Protein AF-A0A8H5F9A1-F1 (afdb_monomer_lite)

Sequence (170 aa):
MKSFLPFPIFAVSAPESAQIQDLFALIHGRYPSFPTSLASSLVFSTHAGYVPPLELRISDLRAEEEGTEEVHVNGSNMVTLRLSPRILGGKGGFGSQLHAAGGRMSSQKTSNNDSCRDLSGRRLSTIKEAKKLADYIEHEPARHQIDIVRFVDRLKRLNTEKREREPINY

Radius of gyration: 41.79 Å; chains: 1; bounding box: 65×34×136 Å

Structure (mmCIF, N/CA/C/O backbone):
data_AF-A0A8H5F9A1-F1
#
_entry.id   AF-A0A8H5F9A1-F1
#
loop_
_atom_site.group_PDB
_atom_site.id
_atom_site.type_symbol
_atom_site.label_atom_id
_atom_site.label_alt_id
_atom_site.label_comp_id
_atom_site.label_asym_id
_atom_site.label_entity_id
_atom_site.label_seq_id
_atom_site.pdbx_PDB_ins_code
_atom_site.Cartn_x
_atom_site.Cartn_y
_atom_site.Cartn_z
_atom_site.occupancy
_atom_site.B_iso_or_equiv
_atom_site.auth_seq_id
_atom_site.auth_comp_id
_atom_site.auth_asym_id
_atom_site.auth_atom_id
_atom_site.pdbx_PDB_model_num
ATOM 1 N N . MET A 1 1 ? -7.359 23.053 -3.693 1.00 41.78 1 MET A N 1
ATOM 2 C CA . MET A 1 1 ? -6.848 21.939 -2.863 1.00 41.78 1 MET A CA 1
ATOM 3 C C . MET A 1 1 ? -8.041 21.296 -2.173 1.00 41.78 1 MET A C 1
ATOM 5 O O . MET A 1 1 ? -8.672 21.967 -1.373 1.00 41.78 1 MET A O 1
ATOM 9 N N . LYS A 1 2 ? -8.432 20.066 -2.534 1.00 43.41 2 LYS A N 1
ATOM 10 C CA . LYS A 1 2 ? -9.437 19.322 -1.758 1.00 43.41 2 LYS A CA 1
ATOM 11 C C . LYS A 1 2 ? -8.720 18.798 -0.517 1.00 43.41 2 LYS A C 1
ATOM 13 O O . LYS A 1 2 ? -7.905 17.889 -0.641 1.00 43.41 2 LYS A O 1
ATOM 18 N N . SER A 1 3 ? -8.933 19.431 0.633 1.00 44.31 3 SER A N 1
ATOM 19 C CA . SER A 1 3 ? -8.484 18.874 1.905 1.00 44.31 3 SER A CA 1
ATOM 20 C C . SER A 1 3 ? -9.225 17.557 2.121 1.00 44.31 3 SER A C 1
ATOM 22 O O . SER A 1 3 ? -10.439 17.471 1.929 1.00 44.31 3 SER A O 1
ATOM 24 N N . PHE A 1 4 ? -8.484 16.504 2.453 1.00 55.88 4 PHE A N 1
ATOM 25 C CA . PHE A 1 4 ? -9.097 15.291 2.967 1.00 55.88 4 PHE A CA 1
ATOM 26 C C . PHE A 1 4 ? -9.827 15.676 4.253 1.00 55.88 4 PHE A C 1
ATOM 28 O O . PHE A 1 4 ? -9.215 16.234 5.164 1.00 55.88 4 PHE A O 1
ATOM 35 N N . LEU A 1 5 ? -11.137 15.425 4.303 1.00 47.03 5 LEU A N 1
ATOM 36 C CA . LEU A 1 5 ? -11.873 15.488 5.560 1.00 47.03 5 LEU A CA 1
ATOM 37 C C . LEU A 1 5 ? -11.150 14.575 6.563 1.00 47.03 5 LEU A C 1
ATOM 39 O O . LEU A 1 5 ? -10.694 13.498 6.157 1.00 47.03 5 LEU A O 1
ATOM 43 N N . PRO A 1 6 ? -11.007 14.981 7.837 1.00 60.34 6 PRO A N 1
ATOM 44 C CA . PRO A 1 6 ? -10.452 14.093 8.844 1.00 60.34 6 PRO A CA 1
ATOM 45 C C . PRO A 1 6 ? -11.254 12.791 8.815 1.00 60.34 6 PRO A C 1
ATOM 47 O O . PRO A 1 6 ? -12.484 12.815 8.724 1.00 60.34 6 PRO A O 1
ATOM 50 N N . PHE A 1 7 ? -10.551 11.656 8.817 1.00 61.84 7 PHE A N 1
ATOM 51 C CA . PHE A 1 7 ? -11.193 10.350 8.942 1.00 61.84 7 PHE A CA 1
ATOM 52 C C . PHE A 1 7 ? -12.188 10.415 10.110 1.00 61.84 7 PHE A C 1
ATOM 54 O O . PHE A 1 7 ? -11.847 11.018 11.128 1.00 61.84 7 PHE A O 1
ATOM 61 N N . PRO A 1 8 ? -13.406 9.862 9.989 1.00 71.62 8 PRO A N 1
ATOM 62 C CA . PRO A 1 8 ? -14.365 9.897 11.083 1.00 71.62 8 PRO A CA 1
ATOM 63 C C . PRO A 1 8 ? -13.761 9.179 12.294 1.00 71.62 8 PRO A C 1
ATOM 65 O O . PRO A 1 8 ? -13.585 7.961 12.285 1.00 71.62 8 PRO A O 1
ATOM 68 N N . ILE A 1 9 ? -13.393 9.954 13.313 1.00 82.56 9 ILE A N 1
ATOM 69 C CA . ILE A 1 9 ? -12.906 9.453 14.596 1.00 82.56 9 ILE A CA 1
ATOM 70 C C . ILE A 1 9 ? -14.124 9.313 15.503 1.00 82.56 9 ILE A C 1
ATOM 72 O O . ILE A 1 9 ? -14.961 10.211 15.584 1.00 82.56 9 ILE A O 1
ATOM 76 N N . PHE A 1 10 ? -14.209 8.195 16.209 1.00 86.25 10 PHE A N 1
ATOM 77 C CA . PHE A 1 10 ? -15.140 8.023 17.313 1.00 86.25 10 PHE A CA 1
ATOM 78 C C . PHE A 1 10 ? -14.386 7.400 18.487 1.00 86.25 10 PHE A C 1
ATOM 80 O O . PHE A 1 10 ? -13.382 6.716 18.301 1.00 86.25 10 PHE A O 1
ATOM 87 N N . ALA A 1 11 ? -14.877 7.640 19.697 1.00 87.62 11 ALA A N 1
ATOM 88 C CA . ALA A 1 11 ? -14.324 7.072 20.918 1.00 87.62 11 ALA A CA 1
ATOM 89 C C . ALA A 1 11 ? -15.351 6.134 21.539 1.00 87.62 11 ALA A C 1
ATOM 91 O O . ALA A 1 11 ? -16.528 6.466 21.578 1.00 87.62 11 ALA A O 1
ATOM 92 N N . VAL A 1 12 ? -14.932 4.983 22.044 1.00 87.81 12 VAL A N 1
ATOM 93 C CA . VAL A 1 12 ? -15.790 3.983 22.690 1.00 87.81 12 VAL A CA 1
ATOM 94 C C . VAL A 1 12 ? -15.143 3.601 24.014 1.00 87.81 12 VAL A C 1
ATOM 96 O O . VAL A 1 12 ? -13.928 3.454 24.084 1.00 87.81 12 VAL A O 1
ATOM 99 N N . SER A 1 13 ? -15.953 3.476 25.065 1.00 89.00 13 SER A N 1
ATOM 100 C CA . SER A 1 13 ? -15.489 2.933 26.340 1.00 89.00 13 SER A CA 1
ATOM 101 C C . SER A 1 13 ? -15.559 1.412 26.274 1.00 89.00 13 SER A C 1
ATOM 103 O O . SER A 1 13 ? -16.572 0.858 25.843 1.00 89.00 13 SER A O 1
ATOM 105 N N . ALA A 1 14 ? -14.477 0.759 26.679 1.00 87.56 14 ALA A N 1
ATOM 106 C CA . ALA A 1 14 ? -14.377 -0.684 26.791 1.00 87.56 14 ALA A CA 1
ATOM 107 C C . ALA A 1 14 ? -13.877 -1.035 28.203 1.00 87.56 14 ALA A C 1
ATOM 109 O O . ALA A 1 14 ? -13.090 -0.268 28.768 1.00 87.56 14 ALA A O 1
ATOM 110 N N . PRO A 1 15 ? -14.327 -2.155 28.792 1.00 89.38 15 PRO A N 1
ATOM 111 C CA . PRO A 1 15 ? -13.782 -2.635 30.055 1.00 89.38 15 PRO A CA 1
ATOM 112 C C . PRO A 1 15 ? -12.309 -3.035 29.895 1.00 89.38 15 PRO A C 1
ATOM 114 O O . PRO A 1 15 ? -11.861 -3.367 28.802 1.00 89.38 15 PRO A O 1
ATOM 117 N N . GLU A 1 16 ? -11.552 -3.044 30.990 1.00 85.38 16 GLU A N 1
ATOM 118 C CA . GLU A 1 16 ? -10.113 -3.356 30.963 1.00 85.38 16 GLU A CA 1
ATOM 119 C C . GLU A 1 16 ? -9.814 -4.791 30.497 1.00 85.38 16 GLU A C 1
ATOM 121 O O . GLU A 1 16 ? -8.780 -5.062 29.896 1.00 85.38 16 GLU A O 1
ATOM 126 N N . SER A 1 17 ? -10.760 -5.706 30.707 1.00 90.44 17 SER A N 1
ATOM 127 C CA . SER A 1 17 ? -10.692 -7.084 30.227 1.00 90.44 17 SER A CA 1
ATOM 128 C C . SER A 1 17 ? -11.082 -7.262 28.756 1.00 90.44 17 SER A C 1
ATOM 130 O O . SER A 1 17 ? -10.936 -8.376 28.251 1.00 90.44 17 SER A O 1
ATOM 132 N N . ALA A 1 18 ? -11.589 -6.221 28.081 1.00 92.31 18 ALA A N 1
ATOM 133 C CA . ALA A 1 18 ? -12.046 -6.335 26.700 1.00 92.31 18 ALA A CA 1
ATOM 134 C C . ALA A 1 18 ? -10.891 -6.644 25.750 1.00 92.31 18 ALA A C 1
ATOM 136 O O . ALA A 1 18 ? -9.805 -6.058 25.822 1.00 92.31 18 ALA A O 1
ATOM 137 N N . GLN A 1 19 ? -11.172 -7.553 24.827 1.00 94.88 19 GLN A N 1
ATOM 138 C CA . GLN A 1 19 ? -10.266 -7.945 23.767 1.00 94.88 19 GLN A CA 1
ATOM 139 C C . GLN A 1 19 ? -10.514 -7.117 22.504 1.00 94.88 19 GLN A C 1
ATOM 141 O O . GLN A 1 19 ? -11.547 -6.460 22.344 1.00 94.88 19 GLN A O 1
ATOM 146 N N . ILE A 1 20 ? -9.578 -7.176 21.559 1.00 93.62 20 ILE A N 1
ATOM 147 C CA . ILE A 1 20 ? -9.711 -6.484 20.270 1.00 93.62 20 ILE A CA 1
ATOM 148 C C . ILE A 1 20 ? -10.948 -6.951 19.490 1.00 93.62 20 ILE A C 1
ATOM 150 O O . ILE A 1 20 ? -11.598 -6.131 18.843 1.00 93.62 20 ILE A O 1
ATOM 154 N N . GLN A 1 21 ? -11.324 -8.230 19.572 1.00 93.56 21 GLN A N 1
ATOM 155 C CA . GLN A 1 21 ? -12.549 -8.729 18.934 1.00 93.56 21 GLN A CA 1
ATOM 156 C C . GLN A 1 21 ? -13.840 -8.103 19.488 1.00 93.56 21 GLN A C 1
ATOM 158 O O . GLN A 1 21 ? -14.788 -7.880 18.732 1.00 93.56 21 GLN A O 1
ATOM 163 N N . ASP A 1 22 ? -13.870 -7.752 20.777 1.00 93.38 22 ASP A N 1
ATOM 164 C CA . ASP A 1 22 ? -15.063 -7.195 21.426 1.00 93.38 22 ASP A CA 1
ATOM 165 C C . ASP A 1 22 ? -15.384 -5.789 20.900 1.00 93.38 22 ASP A C 1
ATOM 167 O O . ASP A 1 22 ? -16.537 -5.346 20.918 1.00 93.38 22 ASP A O 1
ATOM 171 N N . LEU A 1 23 ? -14.379 -5.097 20.350 1.00 92.25 23 LEU A N 1
ATOM 172 C CA . LEU A 1 23 ? -14.543 -3.779 19.743 1.00 92.25 23 LEU A CA 1
ATOM 173 C C . LEU A 1 23 ? -15.562 -3.791 18.603 1.00 92.25 23 LEU A C 1
ATOM 175 O O . LEU A 1 23 ? -16.312 -2.829 18.469 1.00 92.25 23 LEU A O 1
ATOM 179 N N . PHE A 1 24 ? -15.656 -4.859 17.807 1.00 93.12 24 PHE A N 1
ATOM 180 C CA . PHE A 1 24 ? -16.644 -4.926 16.723 1.00 93.12 24 PHE A CA 1
ATOM 181 C C . PHE A 1 24 ? -18.081 -4.868 17.254 1.00 93.12 24 PHE A C 1
ATOM 183 O O . PHE A 1 24 ? -18.913 -4.136 16.712 1.00 93.12 24 PHE A O 1
ATOM 190 N N . ALA A 1 25 ? -18.363 -5.588 18.342 1.00 92.00 25 ALA A N 1
ATOM 191 C CA . ALA A 1 25 ? -19.671 -5.577 18.987 1.00 92.00 25 ALA A CA 1
ATOM 192 C C . ALA A 1 25 ? -19.961 -4.220 19.646 1.00 92.00 25 ALA A C 1
ATOM 194 O O . ALA A 1 25 ? -21.065 -3.691 19.508 1.00 92.00 25 ALA A O 1
ATOM 195 N N . LEU A 1 26 ? -18.961 -3.616 20.298 1.00 91.75 26 LEU A N 1
ATOM 196 C CA . LEU A 1 26 ? -19.091 -2.288 20.903 1.00 91.75 26 LEU A CA 1
ATOM 197 C C . LEU A 1 26 ? -19.350 -1.192 19.855 1.00 91.75 26 LEU A C 1
ATOM 199 O O . LEU A 1 26 ? -20.154 -0.286 20.084 1.00 91.75 26 LEU A O 1
ATOM 203 N N . ILE A 1 27 ? -18.710 -1.288 18.686 1.00 91.25 27 ILE A N 1
ATOM 204 C CA . ILE A 1 27 ? -18.944 -0.385 17.554 1.00 91.25 27 ILE A CA 1
ATOM 205 C C . ILE A 1 27 ? -20.359 -0.563 17.017 1.00 91.25 27 ILE A C 1
ATOM 207 O O . ILE A 1 27 ? -21.056 0.434 16.849 1.00 91.25 27 ILE A O 1
ATOM 211 N N . HIS A 1 28 ? -20.807 -1.802 16.798 1.00 91.31 28 HIS A N 1
ATOM 212 C CA . HIS A 1 28 ? -22.168 -2.088 16.341 1.00 91.31 28 HIS A CA 1
ATOM 213 C C . HIS A 1 28 ? -23.233 -1.577 17.322 1.00 91.31 28 HIS A C 1
ATOM 215 O O . HIS A 1 28 ? -24.233 -0.996 16.909 1.00 91.31 28 HIS A O 1
ATOM 221 N N . GLY A 1 29 ? -23.000 -1.726 18.631 1.00 90.00 29 GLY A N 1
ATOM 222 C CA . GLY A 1 29 ? -23.894 -1.195 19.663 1.00 90.00 29 GLY A CA 1
ATOM 223 C C . GLY A 1 29 ? -24.039 0.330 19.613 1.00 90.00 29 GLY A C 1
ATOM 224 O O . GLY A 1 29 ? -25.102 0.859 19.924 1.00 90.00 29 GLY A O 1
ATOM 225 N N . ARG A 1 30 ? -22.993 1.044 19.180 1.00 88.88 30 ARG A N 1
ATOM 226 C CA . ARG A 1 30 ? -23.023 2.502 19.000 1.00 88.88 30 ARG A CA 1
ATOM 227 C C . ARG A 1 30 ? -23.536 2.935 17.628 1.00 88.88 30 ARG A C 1
ATOM 229 O O . ARG A 1 30 ? -24.179 3.975 17.515 1.00 88.88 30 ARG A O 1
ATOM 236 N N . TYR A 1 31 ? -23.237 2.152 16.601 1.00 89.00 31 TYR A N 1
ATOM 237 C CA . TYR A 1 31 ? -23.591 2.403 15.214 1.00 89.00 31 TYR A CA 1
ATOM 238 C C . TYR A 1 31 ? -24.293 1.166 14.651 1.00 89.00 31 TYR A C 1
ATOM 240 O O . TYR A 1 31 ? -23.633 0.302 14.075 1.00 89.00 31 TYR A O 1
ATOM 248 N N . PRO A 1 32 ? -25.631 1.085 14.755 1.00 88.69 32 PRO A N 1
ATOM 249 C CA . PRO A 1 32 ? -26.392 -0.064 14.256 1.00 88.69 32 PRO A CA 1
ATOM 250 C C . PRO A 1 32 ? -26.259 -0.296 12.743 1.00 88.69 32 PRO A C 1
ATOM 252 O O . PRO A 1 32 ? -26.557 -1.374 12.246 1.00 88.69 32 PRO A O 1
ATOM 255 N N . SER A 1 33 ? -25.813 0.715 11.992 1.00 88.88 33 SER A N 1
ATOM 256 C CA . SER A 1 33 ? -25.498 0.604 10.565 1.00 88.88 33 SER A CA 1
ATOM 257 C C . SER A 1 33 ? -24.144 -0.056 10.281 1.00 88.88 33 SER A C 1
ATOM 259 O O . SER A 1 33 ? -23.818 -0.286 9.116 1.00 88.88 33 SER A O 1
ATOM 261 N N . PHE A 1 34 ? -23.336 -0.340 11.307 1.00 86.19 34 PHE A N 1
ATOM 262 C CA . PHE A 1 34 ? -22.050 -1.005 11.149 1.00 86.19 34 PHE A CA 1
ATOM 263 C C . PHE A 1 34 ? -22.261 -2.455 10.684 1.00 86.19 34 PHE A C 1
ATOM 265 O O . PHE A 1 34 ? -22.908 -3.237 11.375 1.00 86.19 34 PHE A O 1
ATOM 272 N N . PRO A 1 35 ? -21.720 -2.864 9.529 1.00 86.50 35 PRO A N 1
ATOM 273 C CA . PRO A 1 35 ? -21.928 -4.212 9.021 1.00 86.50 35 PRO A CA 1
ATOM 274 C C . PRO A 1 35 ? -21.037 -5.214 9.767 1.00 86.50 35 PRO A C 1
ATOM 276 O O . PRO A 1 35 ? -19.897 -5.464 9.377 1.00 86.50 35 PRO A O 1
ATOM 279 N N . THR A 1 36 ? -21.565 -5.843 10.819 1.00 86.06 36 THR A N 1
ATOM 280 C CA . THR A 1 36 ? -20.847 -6.866 11.608 1.00 86.06 36 THR A CA 1
ATOM 281 C C . THR A 1 36 ? -20.396 -8.060 10.756 1.00 86.06 36 THR A C 1
ATOM 283 O O . THR A 1 36 ? -19.381 -8.685 11.054 1.00 86.06 36 THR A O 1
ATOM 286 N N . SER A 1 37 ? -21.079 -8.337 9.638 1.00 89.06 37 SER A N 1
ATOM 287 C CA . SER A 1 37 ? -20.668 -9.349 8.651 1.00 89.06 37 SER A CA 1
ATOM 288 C C . SER A 1 37 ? -19.283 -9.092 8.047 1.00 89.06 37 SER A C 1
ATOM 290 O O . SER A 1 37 ? -18.627 -10.033 7.606 1.00 89.06 37 SER A O 1
ATOM 292 N N . LEU A 1 38 ? -18.814 -7.839 8.049 1.00 86.69 38 LEU A N 1
ATOM 293 C CA . LEU A 1 38 ? -17.492 -7.461 7.557 1.00 86.69 38 LEU A CA 1
ATOM 294 C C . LEU A 1 38 ? -16.398 -7.548 8.625 1.00 86.69 38 LEU A C 1
ATOM 296 O O . LEU A 1 38 ? -15.240 -7.320 8.282 1.00 86.69 38 LEU A O 1
ATOM 300 N N . ALA A 1 39 ? -16.703 -7.898 9.880 1.00 88.12 39 ALA A N 1
ATOM 301 C CA . ALA A 1 39 ? -15.717 -7.931 10.966 1.00 88.12 39 ALA A CA 1
ATOM 302 C C . ALA A 1 39 ? -14.478 -8.784 10.627 1.00 88.12 39 ALA A C 1
ATOM 304 O O . ALA A 1 39 ? -13.354 -8.358 10.870 1.00 88.12 39 ALA A O 1
ATOM 305 N N . SER A 1 40 ? -14.659 -9.929 9.961 1.00 88.38 40 SER A N 1
ATOM 306 C CA . SER A 1 40 ? -13.557 -10.798 9.507 1.00 88.38 40 SER A CA 1
ATOM 307 C C . SER A 1 40 ? -12.676 -10.172 8.416 1.00 88.38 40 SER A C 1
ATOM 309 O O . SER A 1 40 ? -11.508 -10.531 8.257 1.00 88.38 40 SER A O 1
ATOM 311 N N . SER A 1 41 ? -13.231 -9.228 7.658 1.00 89.94 41 SER A N 1
ATOM 312 C CA . SER A 1 41 ? -12.538 -8.467 6.619 1.00 89.94 41 SER A CA 1
ATOM 313 C C . SER A 1 41 ? -11.975 -7.145 7.129 1.00 89.94 41 SER A C 1
ATOM 315 O O . SER A 1 41 ? -11.371 -6.415 6.356 1.00 89.94 41 SER A O 1
ATOM 317 N N . LEU A 1 42 ? -12.154 -6.814 8.405 1.00 91.38 42 LEU A N 1
ATOM 318 C CA . LEU A 1 42 ? -11.665 -5.585 9.010 1.00 91.38 42 LEU A CA 1
ATOM 319 C C . LEU A 1 42 ? -10.514 -5.893 9.970 1.00 91.38 42 LEU A C 1
ATOM 321 O O . LEU A 1 42 ? -10.363 -7.005 10.471 1.00 91.38 42 LEU A O 1
ATOM 325 N N . VAL A 1 43 ? -9.660 -4.904 10.203 1.00 92.50 43 VAL A N 1
ATOM 326 C CA . VAL A 1 43 ? -8.525 -5.027 11.110 1.00 92.50 43 VAL A CA 1
ATOM 327 C C . VAL A 1 43 ? -8.306 -3.727 11.867 1.00 92.50 43 VAL A C 1
ATOM 329 O O . VAL A 1 43 ? -8.424 -2.641 11.295 1.00 92.50 43 VAL A O 1
ATOM 332 N N . PHE A 1 44 ? -7.980 -3.848 13.150 1.00 92.62 44 PHE A N 1
ATOM 333 C CA . PHE A 1 44 ? -7.503 -2.737 13.958 1.00 92.62 44 PHE A CA 1
ATOM 334 C C . PHE A 1 44 ? -5.982 -2.655 13.861 1.00 92.62 44 PHE A C 1
ATOM 336 O O . PHE A 1 44 ? -5.297 -3.675 13.895 1.00 92.62 44 PHE A O 1
ATOM 343 N N . SER A 1 45 ? -5.446 -1.446 13.749 1.00 92.44 45 SER A N 1
ATOM 344 C CA . SER A 1 45 ? -4.007 -1.199 13.812 1.00 92.44 45 SER A CA 1
ATOM 345 C C . SER A 1 45 ? -3.699 0.021 14.666 1.00 92.44 45 SER A C 1
ATOM 347 O O . SER A 1 45 ? -4.455 0.993 14.651 1.00 92.44 45 SER A O 1
ATOM 349 N N . THR A 1 46 ? -2.567 0.018 15.359 1.00 90.19 46 THR A N 1
ATOM 350 C CA . THR A 1 46 ? -2.064 1.214 16.045 1.00 90.19 46 THR A CA 1
ATOM 351 C C . THR A 1 46 ? -1.520 2.232 15.036 1.00 90.19 46 THR A C 1
ATOM 353 O O . THR A 1 46 ? -1.340 1.927 13.851 1.00 90.19 46 THR A O 1
ATOM 356 N N . HIS A 1 47 ? -1.215 3.449 15.494 1.00 83.69 47 HIS A N 1
ATOM 357 C CA . HIS A 1 47 ? -0.580 4.471 14.652 1.00 83.69 47 HIS A CA 1
ATOM 358 C C . HIS A 1 47 ? 0.798 4.032 14.113 1.00 83.69 47 HIS A C 1
ATOM 360 O O . HIS A 1 47 ? 1.182 4.418 13.014 1.00 83.69 47 HIS A O 1
ATOM 366 N N . ALA A 1 48 ? 1.510 3.162 14.837 1.00 84.44 48 ALA A N 1
ATOM 367 C CA . ALA A 1 48 ? 2.787 2.590 14.404 1.00 84.44 48 ALA A CA 1
ATOM 368 C C . ALA A 1 48 ? 2.642 1.483 13.336 1.00 84.44 48 ALA A C 1
ATOM 370 O O . ALA A 1 48 ? 3.637 0.919 12.889 1.00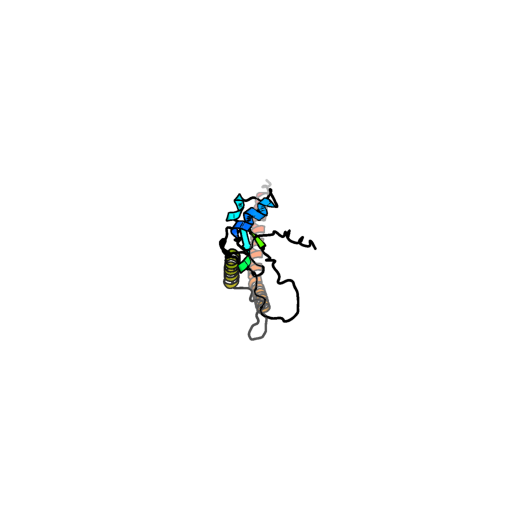 84.44 48 ALA A O 1
ATOM 371 N N . GLY A 1 49 ? 1.413 1.141 12.931 1.00 85.56 49 GLY A N 1
ATOM 372 C CA . GLY A 1 49 ? 1.148 0.085 11.951 1.00 85.56 49 GLY A CA 1
ATOM 373 C C . GLY A 1 49 ? 1.183 -1.333 12.527 1.00 85.56 49 GLY A C 1
ATOM 374 O O . GLY A 1 49 ? 1.087 -2.296 11.766 1.00 85.56 49 GLY A O 1
ATOM 375 N N . TYR A 1 50 ? 1.284 -1.480 13.852 1.00 89.56 50 TYR A N 1
ATOM 376 C CA . TYR A 1 50 ? 1.149 -2.776 14.511 1.00 89.56 50 TYR A CA 1
ATOM 377 C C . TYR A 1 50 ? -0.309 -3.238 14.469 1.00 89.56 50 TYR A C 1
ATOM 379 O O . TYR A 1 50 ? -1.223 -2.472 14.779 1.00 89.56 50 TYR A O 1
ATOM 387 N N . VAL A 1 51 ? -0.515 -4.496 14.084 1.00 92.62 51 VAL A N 1
ATOM 388 C CA . VAL A 1 51 ? -1.825 -5.146 14.039 1.00 92.62 51 VAL A CA 1
ATOM 389 C C . VAL A 1 51 ? -1.905 -6.123 15.212 1.00 92.62 51 VAL A C 1
ATOM 391 O O . VAL A 1 51 ? -1.294 -7.192 15.127 1.00 92.62 51 VAL A O 1
ATOM 394 N N . PRO A 1 52 ? -2.607 -5.778 16.306 1.00 91.81 52 PRO A N 1
ATOM 395 C CA . PRO A 1 52 ? -2.748 -6.677 17.440 1.00 91.81 52 PRO A CA 1
ATOM 396 C C . PRO A 1 52 ? -3.578 -7.925 17.089 1.00 91.81 52 PRO A C 1
ATOM 398 O O . PRO A 1 52 ? -4.517 -7.831 16.291 1.00 91.81 52 PRO A O 1
ATOM 401 N N . PRO A 1 53 ? -3.270 -9.086 17.699 1.00 93.06 53 PRO A N 1
ATOM 402 C CA . PRO A 1 53 ? -4.145 -10.257 17.680 1.00 93.06 53 PRO A CA 1
ATOM 403 C C . PRO A 1 53 ? -5.538 -9.939 18.234 1.00 93.06 53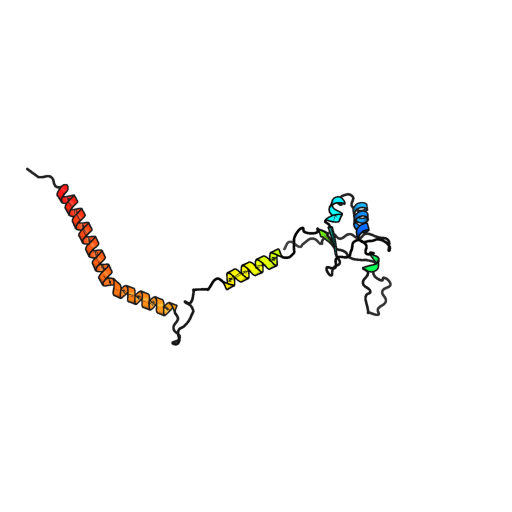 PRO A C 1
ATOM 405 O O . PRO A 1 53 ? -5.698 -9.037 19.058 1.00 93.06 53 PRO A O 1
ATOM 408 N N . LEU A 1 54 ? -6.548 -10.697 17.805 1.00 92.38 54 LEU A N 1
ATOM 409 C CA . LEU A 1 54 ? -7.941 -10.460 18.196 1.00 92.38 54 LEU A CA 1
ATOM 410 C C . LEU A 1 54 ? -8.194 -10.738 19.685 1.00 92.38 54 LEU A C 1
ATOM 412 O O . LEU A 1 54 ? -9.081 -10.132 20.282 1.00 92.38 54 LEU A O 1
ATOM 416 N N . GLU A 1 55 ? -7.387 -11.613 20.275 1.00 94.00 55 GLU A N 1
ATOM 417 C CA . GLU A 1 55 ? -7.465 -12.079 21.657 1.00 94.00 55 GLU A CA 1
ATOM 418 C C . GLU A 1 55 ? -6.680 -11.187 22.632 1.00 94.00 55 GLU A C 1
ATOM 420 O O . GLU A 1 55 ? -6.787 -11.357 23.850 1.00 94.00 55 GLU A O 1
ATOM 425 N N . LEU A 1 56 ? -5.881 -10.247 22.114 1.00 93.56 56 LEU A N 1
ATOM 426 C CA . LEU A 1 56 ? -5.108 -9.317 22.932 1.00 93.56 56 LEU A CA 1
ATOM 427 C C . LEU A 1 56 ? -6.058 -8.385 23.691 1.00 93.56 56 LEU A C 1
ATOM 429 O O . LEU A 1 56 ? -7.052 -7.917 23.128 1.00 93.56 56 LEU A O 1
ATOM 433 N N . ARG A 1 57 ? -5.754 -8.092 24.957 1.00 93.00 57 ARG A N 1
ATOM 434 C CA . ARG A 1 57 ? -6.530 -7.117 25.725 1.00 93.00 57 ARG A CA 1
ATOM 435 C C . ARG A 1 57 ? -6.175 -5.699 25.308 1.00 93.00 57 ARG A C 1
ATOM 437 O O . ARG A 1 57 ? -5.031 -5.393 24.984 1.00 93.00 57 ARG A O 1
ATOM 444 N N . ILE A 1 58 ? -7.161 -4.810 25.360 1.00 89.31 58 ILE A N 1
ATOM 445 C CA . ILE A 1 58 ? -6.959 -3.391 25.043 1.00 89.31 58 ILE A CA 1
ATOM 446 C C . ILE A 1 58 ? -6.039 -2.726 26.078 1.00 89.31 58 ILE A C 1
ATOM 448 O O . ILE A 1 58 ? -5.272 -1.835 25.721 1.00 89.31 58 ILE A O 1
ATOM 452 N N . SER A 1 59 ? -6.080 -3.178 27.338 1.00 87.94 59 SER A N 1
ATOM 453 C CA . SER A 1 59 ? -5.174 -2.733 28.406 1.00 87.94 59 SER A CA 1
ATOM 454 C C . SER A 1 59 ? -3.704 -2.876 28.026 1.00 87.94 59 SER A C 1
ATOM 456 O O . SER A 1 59 ? -2.915 -1.978 28.296 1.00 87.94 59 SER A O 1
ATOM 458 N N . ASP A 1 60 ? -3.366 -3.964 27.336 1.00 88.31 60 ASP A N 1
ATOM 459 C CA . ASP A 1 60 ? -1.988 -4.340 27.011 1.00 88.31 60 ASP A CA 1
ATOM 460 C C . ASP A 1 60 ? -1.424 -3.507 25.845 1.00 88.31 60 ASP A C 1
ATOM 462 O O . ASP A 1 60 ? -0.237 -3.571 25.541 1.00 88.31 60 ASP A O 1
ATOM 466 N N . LEU A 1 61 ? -2.276 -2.729 25.165 1.00 85.44 61 LEU A N 1
ATOM 467 C CA . LEU A 1 61 ? -1.880 -1.800 24.103 1.00 85.44 61 LEU A CA 1
ATOM 468 C C . LEU A 1 61 ? -1.530 -0.403 24.610 1.00 85.44 61 LEU A C 1
ATOM 470 O O . LEU A 1 61 ? -1.143 0.450 23.804 1.00 85.44 61 LEU A O 1
ATOM 474 N N . ARG A 1 62 ? -1.695 -0.140 25.908 1.00 80.81 62 ARG A N 1
ATOM 475 C CA . ARG A 1 62 ? -1.247 1.111 26.515 1.00 80.81 62 ARG A CA 1
ATOM 476 C C . ARG A 1 62 ? 0.278 1.150 26.419 1.00 80.81 62 ARG A C 1
ATOM 478 O O . ARG A 1 62 ? 0.952 0.232 26.873 1.00 80.81 62 ARG A O 1
ATOM 485 N N . ALA A 1 63 ? 0.813 2.175 25.761 1.00 64.44 63 ALA A N 1
ATOM 486 C CA . ALA A 1 63 ? 2.247 2.400 25.771 1.00 64.44 63 ALA A CA 1
ATOM 487 C C . ALA A 1 63 ? 2.640 2.794 27.198 1.00 64.44 63 ALA A C 1
ATOM 489 O O . ALA A 1 63 ? 2.126 3.781 27.723 1.00 64.44 63 ALA A O 1
ATOM 490 N N . GLU A 1 64 ? 3.528 2.021 27.814 1.00 57.25 64 GLU A N 1
ATOM 491 C CA . GLU A 1 64 ? 4.292 2.488 28.964 1.00 57.25 64 GLU A CA 1
ATOM 492 C C . GLU A 1 64 ? 5.186 3.619 28.434 1.00 57.25 64 GLU A C 1
ATOM 494 O O . GLU A 1 64 ? 6.183 3.366 27.754 1.00 57.25 64 GLU A O 1
ATOM 499 N N . GLU A 1 65 ? 4.776 4.876 28.614 1.00 55.41 65 GLU A N 1
ATOM 500 C CA . GLU A 1 65 ? 5.647 6.011 28.315 1.00 55.41 65 GLU A CA 1
ATOM 501 C C . GLU A 1 65 ? 6.797 5.995 29.329 1.00 55.41 65 GLU A C 1
ATOM 503 O O . GLU A 1 65 ? 6.695 6.520 30.438 1.00 55.41 65 GLU A O 1
ATOM 508 N N . GLU A 1 66 ? 7.904 5.350 28.959 1.00 47.81 66 GLU A N 1
ATOM 509 C CA . GLU A 1 66 ? 9.168 5.499 29.667 1.00 47.81 66 GLU A CA 1
ATOM 510 C C . GLU A 1 66 ? 9.640 6.956 29.551 1.00 47.81 66 GLU A C 1
ATOM 512 O O . GLU A 1 66 ? 10.163 7.391 28.526 1.00 47.81 66 GLU A O 1
ATOM 517 N N . GLY A 1 67 ? 9.485 7.690 30.652 1.00 49.91 67 GLY A N 1
ATOM 518 C CA . GLY A 1 67 ? 10.341 8.811 31.015 1.00 49.91 67 GLY A CA 1
ATOM 519 C C . GLY A 1 67 ? 9.945 10.175 30.459 1.00 49.91 67 GLY A C 1
ATOM 520 O O . GLY A 1 67 ? 10.541 10.656 29.502 1.00 49.91 67 GLY A O 1
ATOM 521 N N . THR A 1 68 ? 9.087 10.903 31.177 1.00 40.06 68 THR A N 1
ATOM 522 C CA . THR A 1 68 ? 9.411 12.289 31.559 1.00 40.06 68 THR A CA 1
ATOM 523 C C . THR A 1 68 ? 8.651 12.672 32.829 1.00 40.06 68 THR A C 1
ATOM 525 O O . THR A 1 68 ? 7.426 12.647 32.883 1.00 40.06 68 THR A O 1
ATOM 528 N N . GLU A 1 69 ? 9.413 12.994 33.867 1.00 49.06 69 GLU A N 1
ATOM 529 C CA . GLU A 1 69 ? 8.967 13.549 35.143 1.00 49.06 69 GLU A CA 1
ATOM 530 C C . GLU A 1 69 ? 8.296 14.920 34.939 1.00 49.06 69 GLU A C 1
ATOM 532 O O . GLU A 1 69 ? 8.965 15.929 35.095 1.00 49.06 69 GLU A O 1
ATOM 537 N N . GLU A 1 70 ? 7.002 14.987 34.606 1.00 41.31 70 GLU A N 1
ATOM 538 C CA . GLU A 1 70 ? 6.153 16.152 34.913 1.00 41.31 70 GLU A CA 1
ATOM 539 C C . GLU A 1 70 ? 4.699 15.724 35.174 1.00 41.31 70 GLU A C 1
ATOM 541 O O . GLU A 1 70 ? 4.032 15.097 34.350 1.00 41.31 70 GLU A O 1
ATOM 546 N N . VAL A 1 71 ? 4.207 16.091 36.358 1.00 45.78 71 VAL A N 1
ATOM 547 C CA . VAL A 1 71 ? 2.884 15.783 36.914 1.00 45.78 71 VAL A CA 1
ATOM 548 C C . VAL A 1 71 ? 1.755 16.093 35.922 1.00 45.78 71 VAL A C 1
ATOM 550 O O . VAL A 1 71 ? 1.310 17.231 35.802 1.00 45.78 71 VAL A O 1
ATOM 553 N N . HIS A 1 72 ? 1.216 15.054 35.284 1.00 40.75 72 HIS A N 1
ATOM 554 C CA . HIS A 1 72 ? -0.115 15.067 34.681 1.00 40.75 72 HIS A CA 1
ATOM 555 C C . HIS A 1 72 ? -0.945 13.943 35.310 1.00 40.75 72 HIS A C 1
ATOM 557 O O . HIS A 1 72 ? -0.669 12.764 35.128 1.00 40.75 72 HIS A O 1
ATOM 563 N N . VAL A 1 73 ? -2.002 14.313 36.039 1.00 43.34 73 VAL A N 1
ATOM 564 C CA . VAL A 1 73 ? -2.944 13.436 36.778 1.00 43.34 73 VAL A CA 1
ATOM 565 C C . VAL A 1 73 ? -3.751 12.476 35.872 1.00 43.34 73 VAL A C 1
ATOM 567 O O . VAL A 1 73 ? -4.660 11.793 36.324 1.00 43.34 73 VAL A O 1
ATOM 570 N N . ASN A 1 74 ? -3.419 12.359 34.588 1.00 42.44 74 ASN A N 1
ATOM 571 C CA . ASN A 1 74 ? -4.172 11.578 33.614 1.00 42.44 74 ASN A CA 1
ATOM 572 C C . ASN A 1 74 ? -3.223 10.715 32.779 1.00 42.44 74 ASN A C 1
ATOM 574 O O . ASN A 1 74 ? -2.994 11.012 31.607 1.00 42.44 74 ASN A O 1
ATOM 578 N N . GLY A 1 75 ? -2.691 9.638 33.367 1.00 50.47 75 GLY A N 1
ATOM 579 C CA . GLY A 1 75 ? -2.133 8.538 32.577 1.00 50.47 75 GLY A CA 1
ATOM 580 C C . GLY A 1 75 ? -3.162 8.155 31.516 1.00 50.47 75 GLY A C 1
ATOM 581 O O . GLY A 1 75 ? -4.331 7.920 31.840 1.00 50.47 75 GLY A O 1
ATOM 582 N N . SER A 1 76 ? -2.788 8.250 30.241 1.00 59.84 76 SER A N 1
ATOM 583 C CA . SER A 1 76 ? -3.764 8.248 29.156 1.00 59.84 76 SER A CA 1
ATOM 584 C C . SER A 1 76 ? -4.437 6.872 29.040 1.00 59.84 76 SER A C 1
ATOM 586 O O . SER A 1 76 ? -3.980 5.955 28.371 1.00 59.84 76 SER A O 1
ATOM 588 N N . ASN A 1 77 ? -5.600 6.718 29.678 1.00 73.88 77 ASN A N 1
ATOM 589 C CA . ASN A 1 77 ? -6.449 5.522 29.587 1.00 73.88 77 ASN A CA 1
ATOM 590 C C . ASN A 1 77 ? -7.045 5.306 28.178 1.00 73.88 77 ASN A C 1
ATOM 592 O O . ASN A 1 77 ? -7.947 4.484 28.004 1.00 73.88 77 ASN A O 1
ATOM 596 N N . MET A 1 78 ? -6.587 6.057 27.176 1.00 82.25 78 MET A N 1
ATOM 597 C CA . MET A 1 78 ? -7.140 6.091 25.834 1.00 82.25 78 MET A CA 1
ATOM 598 C C . MET A 1 78 ? -6.181 5.430 24.848 1.00 82.25 78 MET A C 1
ATOM 600 O O . MET A 1 78 ? -5.065 5.892 24.642 1.00 82.25 78 MET A O 1
ATOM 604 N N . VAL A 1 79 ? -6.653 4.383 24.176 1.00 86.69 79 VAL A N 1
ATOM 605 C CA . VAL A 1 79 ? -5.919 3.722 23.093 1.00 86.69 79 VAL A CA 1
ATOM 606 C C . VAL A 1 79 ? -6.483 4.196 21.757 1.00 86.69 79 VAL A C 1
ATOM 608 O O . VAL A 1 79 ? -7.692 4.144 21.531 1.00 86.69 79 VAL A O 1
ATOM 611 N N . THR A 1 80 ? -5.610 4.646 20.854 1.00 88.88 80 THR A N 1
ATOM 612 C CA . THR A 1 80 ? -6.010 5.055 19.500 1.00 88.88 80 THR A CA 1
ATOM 613 C C . THR A 1 80 ? -5.771 3.917 18.515 1.00 88.88 80 THR A C 1
ATOM 615 O O . THR A 1 80 ? -4.633 3.502 18.290 1.00 88.88 80 THR A O 1
ATOM 618 N N . LEU A 1 81 ? -6.847 3.436 17.893 1.00 91.06 81 LEU A N 1
ATOM 619 C CA . LEU A 1 81 ? -6.813 2.375 16.889 1.00 91.06 81 LEU A CA 1
ATOM 620 C C . LEU A 1 81 ? -7.421 2.858 15.577 1.00 91.06 81 LEU A C 1
ATOM 622 O O . LEU A 1 81 ? -8.404 3.597 15.552 1.00 91.06 81 LEU A O 1
ATOM 626 N N . ARG A 1 82 ? -6.857 2.388 14.469 1.00 91.44 82 ARG A N 1
ATOM 627 C CA . ARG A 1 82 ? -7.382 2.595 13.125 1.00 91.44 82 ARG A CA 1
ATOM 628 C C . ARG A 1 82 ? -8.077 1.329 12.656 1.00 91.44 82 ARG A C 1
ATOM 630 O O . ARG A 1 82 ? -7.441 0.288 12.541 1.00 91.44 82 ARG A O 1
ATOM 637 N N . LEU A 1 83 ? -9.358 1.439 12.329 1.00 90.75 83 LEU A N 1
ATOM 638 C CA . LEU A 1 83 ? -10.112 0.373 11.679 1.00 90.75 83 LEU A CA 1
ATOM 639 C C . LEU A 1 83 ? -9.929 0.473 10.162 1.00 90.75 83 LEU A C 1
ATOM 641 O O . LEU A 1 83 ? -10.248 1.500 9.565 1.00 90.75 83 LEU A O 1
ATOM 645 N N . SER A 1 84 ? -9.398 -0.576 9.538 1.00 89.94 84 SER A N 1
ATOM 646 C CA . SER A 1 84 ? -9.153 -0.623 8.092 1.00 89.94 84 SER A CA 1
ATOM 647 C C . SER A 1 84 ? -9.661 -1.934 7.490 1.00 89.94 84 SER A C 1
ATOM 649 O O . SER A 1 84 ? -9.605 -2.967 8.157 1.00 89.94 84 SER A O 1
ATOM 651 N N . PRO A 1 85 ? -10.122 -1.945 6.229 1.00 89.19 85 PRO A N 1
ATOM 652 C CA . PRO A 1 85 ? -10.392 -3.188 5.524 1.00 89.19 85 PRO A CA 1
ATOM 653 C C . PRO A 1 85 ? -9.093 -3.936 5.212 1.00 89.19 85 PRO A C 1
ATOM 655 O O . PRO A 1 85 ? -8.092 -3.356 4.785 1.00 89.19 85 PRO A O 1
ATOM 658 N N . ARG A 1 86 ? -9.133 -5.254 5.384 1.00 84.12 86 ARG A N 1
ATOM 659 C CA . ARG A 1 86 ? -8.167 -6.203 4.850 1.00 84.12 86 ARG A CA 1
ATOM 660 C C . ARG A 1 86 ? -8.340 -6.225 3.341 1.00 84.12 86 ARG A C 1
ATOM 662 O O . ARG A 1 86 ? -9.344 -6.693 2.812 1.00 84.12 86 ARG A O 1
ATOM 669 N N . ILE A 1 87 ? -7.345 -5.712 2.640 1.00 74.12 87 ILE A N 1
ATOM 670 C CA . ILE A 1 87 ? -7.276 -5.846 1.191 1.00 74.12 87 ILE A CA 1
ATOM 671 C C . ILE A 1 87 ? -6.928 -7.295 0.838 1.00 74.12 87 ILE A C 1
ATOM 673 O O . ILE A 1 87 ? -5.935 -7.845 1.318 1.00 74.12 87 ILE A O 1
ATOM 677 N N . LEU A 1 88 ? -7.753 -7.920 -0.005 1.00 65.94 88 LEU A N 1
ATOM 678 C CA . LEU A 1 88 ? -7.478 -9.228 -0.599 1.00 65.94 88 LEU A CA 1
ATOM 679 C C . LEU A 1 88 ? -6.372 -9.064 -1.653 1.00 65.94 88 LEU A C 1
ATOM 681 O O . LEU A 1 88 ? -6.635 -9.008 -2.850 1.00 65.94 88 LEU A O 1
ATOM 685 N N . GLY A 1 89 ? -5.125 -8.897 -1.213 1.00 65.44 89 GLY A N 1
ATOM 686 C CA . GLY A 1 89 ? -3.996 -8.719 -2.118 1.00 65.44 89 GLY A CA 1
ATOM 687 C C . GLY A 1 89 ? -2.652 -8.675 -1.403 1.00 65.44 89 GLY A C 1
ATOM 688 O O . GLY A 1 89 ? -2.477 -7.993 -0.394 1.00 65.44 89 GLY A O 1
ATOM 689 N N . GLY A 1 90 ? -1.669 -9.388 -1.953 1.00 66.31 90 GLY A N 1
ATOM 690 C CA . GLY A 1 90 ? -0.279 -9.241 -1.546 1.00 66.31 90 GLY A CA 1
ATOM 691 C C . GLY A 1 90 ? 0.235 -7.860 -1.950 1.00 66.31 90 GLY A C 1
ATOM 692 O O . GLY A 1 90 ? 0.149 -7.473 -3.112 1.00 66.31 90 GLY A O 1
ATOM 693 N N . LYS A 1 91 ? 0.838 -7.147 -1.002 1.00 67.25 91 LYS A N 1
ATOM 694 C CA . LYS A 1 91 ? 1.616 -5.894 -1.124 1.00 67.25 91 LYS A CA 1
ATOM 695 C C . LYS A 1 91 ? 2.707 -5.857 -2.229 1.00 67.25 91 LYS A C 1
ATOM 697 O O . LYS A 1 91 ? 3.484 -4.913 -2.295 1.00 67.25 91 LYS A O 1
ATOM 702 N N . GLY A 1 92 ? 2.782 -6.861 -3.105 1.00 69.12 92 GLY A N 1
ATOM 703 C CA . GLY A 1 92 ? 3.815 -7.051 -4.125 1.00 69.12 92 GLY A CA 1
ATOM 704 C C . GLY A 1 92 ? 3.542 -6.423 -5.495 1.00 69.12 92 GLY A C 1
ATOM 705 O O . GLY A 1 92 ? 4.469 -6.354 -6.296 1.00 69.12 92 GLY A O 1
ATOM 706 N N . GLY A 1 93 ? 2.331 -5.925 -5.779 1.00 76.81 93 GLY A N 1
ATOM 707 C CA . GLY A 1 93 ? 1.998 -5.390 -7.110 1.00 76.81 93 GLY A CA 1
ATOM 708 C C . GLY A 1 93 ? 2.873 -4.202 -7.540 1.00 76.81 93 GLY A C 1
ATOM 709 O O . GLY A 1 93 ? 3.345 -4.149 -8.676 1.00 76.81 93 GLY A O 1
ATOM 710 N N . PHE A 1 94 ? 3.162 -3.281 -6.617 1.00 78.06 94 PHE A N 1
ATOM 711 C CA . PHE A 1 94 ? 4.027 -2.130 -6.894 1.00 78.06 94 PHE A CA 1
ATOM 712 C C . PHE A 1 94 ? 5.488 -2.551 -7.110 1.00 78.06 94 PHE A C 1
ATOM 714 O O . PHE A 1 94 ? 6.117 -2.125 -8.074 1.00 78.06 94 PHE A O 1
ATOM 721 N N . GLY A 1 95 ? 6.008 -3.463 -6.281 1.00 83.50 95 GLY A N 1
ATOM 722 C CA . GLY A 1 95 ? 7.357 -4.015 -6.446 1.00 83.50 95 GLY A CA 1
ATOM 723 C C . GLY A 1 95 ? 7.532 -4.758 -7.774 1.00 83.50 95 GLY A C 1
ATOM 724 O O . GLY A 1 95 ? 8.526 -4.548 -8.464 1.00 83.50 95 GLY A O 1
ATOM 725 N N . SER A 1 96 ? 6.539 -5.555 -8.195 1.00 84.50 96 SER A N 1
ATOM 726 C CA . SER A 1 96 ? 6.565 -6.218 -9.506 1.00 84.50 96 SER A CA 1
ATOM 727 C C . SER A 1 96 ? 6.508 -5.228 -10.668 1.00 84.50 96 SER A C 1
ATOM 729 O O . SER A 1 96 ? 7.181 -5.433 -11.675 1.00 84.50 96 SER A O 1
ATOM 731 N N . GLN A 1 97 ? 5.755 -4.132 -10.524 1.00 86.19 97 GLN A N 1
ATOM 732 C CA . GLN A 1 97 ? 5.720 -3.065 -11.525 1.00 86.19 97 GLN A CA 1
ATOM 733 C C . GLN A 1 97 ? 7.071 -2.352 -11.622 1.00 86.19 97 GLN A C 1
ATOM 735 O O . GLN A 1 97 ? 7.551 -2.134 -12.732 1.00 86.19 97 GLN A O 1
ATOM 740 N N . LEU A 1 98 ? 7.719 -2.056 -10.489 1.00 87.50 98 LEU A N 1
ATOM 741 C CA . LEU A 1 98 ? 9.066 -1.484 -10.468 1.00 87.50 98 LEU A CA 1
ATOM 742 C C . LEU A 1 98 ? 10.095 -2.421 -11.103 1.00 87.50 98 LEU A C 1
ATOM 744 O O . LEU A 1 98 ? 10.902 -1.977 -11.914 1.00 87.50 98 LEU A O 1
ATOM 748 N N . HIS A 1 99 ? 10.045 -3.715 -10.787 1.00 86.56 99 HIS A N 1
ATOM 749 C CA . HIS A 1 99 ? 10.962 -4.699 -11.358 1.00 86.56 99 HIS A CA 1
ATOM 750 C C . HIS A 1 99 ? 10.756 -4.851 -12.875 1.00 86.56 99 HIS A C 1
ATOM 752 O O . HIS A 1 99 ? 11.719 -4.837 -13.641 1.00 86.56 99 HIS A O 1
ATOM 758 N N . ALA A 1 100 ? 9.499 -4.904 -13.329 1.00 87.12 100 ALA A N 1
ATOM 759 C CA . ALA A 1 100 ? 9.161 -4.949 -14.749 1.00 87.12 100 ALA A CA 1
ATOM 760 C C . ALA A 1 100 ? 9.589 -3.671 -15.494 1.00 87.12 100 ALA A C 1
ATOM 762 O O . ALA A 1 100 ? 10.117 -3.751 -16.604 1.00 87.12 100 ALA A O 1
ATOM 763 N N . ALA A 1 101 ? 9.391 -2.492 -14.896 1.00 85.38 101 ALA A N 1
ATOM 764 C CA . ALA A 1 101 ? 9.824 -1.220 -15.468 1.00 85.38 101 ALA A CA 1
ATOM 765 C C . ALA A 1 101 ? 11.357 -1.120 -15.535 1.00 85.38 101 ALA A C 1
ATOM 767 O O . ALA A 1 101 ? 11.900 -0.788 -16.589 1.00 85.38 101 ALA A O 1
ATOM 768 N N . GLY A 1 102 ? 12.057 -1.486 -14.457 1.00 86.31 102 GLY A N 1
ATOM 769 C CA . GLY A 1 102 ? 13.519 -1.518 -14.403 1.00 86.31 102 GLY A CA 1
ATOM 770 C C . GLY A 1 102 ? 14.127 -2.468 -15.437 1.00 86.31 102 GLY A C 1
ATOM 771 O O . GLY A 1 102 ? 15.073 -2.097 -16.129 1.00 86.31 102 GLY A O 1
ATOM 772 N N . GLY A 1 103 ? 13.529 -3.649 -15.631 1.00 85.75 103 GLY A N 1
ATOM 773 C CA . GLY A 1 103 ? 13.933 -4.586 -16.683 1.00 85.75 103 GLY A CA 1
ATOM 774 C C . GLY A 1 103 ? 13.789 -4.004 -18.094 1.00 85.75 103 GLY A C 1
ATOM 775 O O . GLY A 1 103 ? 14.702 -4.129 -18.910 1.00 85.75 103 GLY A O 1
ATOM 776 N N . ARG A 1 104 ? 12.686 -3.295 -18.381 1.00 81.62 104 ARG A N 1
ATOM 777 C CA . ARG A 1 104 ? 12.472 -2.620 -19.678 1.00 81.62 104 ARG A CA 1
ATOM 778 C C . ARG A 1 104 ? 13.493 -1.511 -19.928 1.00 81.62 104 ARG A C 1
ATOM 780 O O . ARG A 1 104 ? 14.049 -1.439 -21.021 1.00 81.62 104 ARG A O 1
ATOM 787 N N . MET A 1 105 ? 13.756 -0.681 -18.918 1.00 76.62 105 MET A N 1
ATOM 788 C CA . MET A 1 105 ? 14.727 0.416 -19.006 1.00 76.62 105 MET A CA 1
ATOM 789 C C . MET A 1 105 ? 16.161 -0.095 -19.178 1.00 76.62 105 MET A C 1
ATOM 791 O O . MET A 1 105 ? 16.935 0.500 -19.918 1.00 76.62 105 MET A O 1
ATOM 795 N N . SER A 1 106 ? 16.511 -1.208 -18.527 1.00 73.25 106 SER A N 1
ATOM 796 C CA . SER A 1 106 ? 17.835 -1.826 -18.654 1.00 73.25 106 SER A CA 1
ATOM 797 C C . SER A 1 106 ? 18.027 -2.546 -19.995 1.00 73.25 106 SER A C 1
ATOM 799 O O . SER A 1 106 ? 19.127 -2.535 -20.545 1.00 73.25 106 SER A O 1
ATOM 801 N N . SER A 1 107 ? 16.971 -3.160 -20.538 1.00 72.62 107 SER A N 1
ATOM 802 C CA . SER A 1 107 ? 17.040 -3.936 -21.781 1.00 72.62 107 SER A CA 1
ATOM 803 C C . SER A 1 107 ? 16.996 -3.071 -23.047 1.00 72.62 107 SER A C 1
ATOM 805 O O . SER A 1 107 ? 17.589 -3.449 -24.061 1.00 72.62 107 SER A O 1
ATOM 807 N N . GLN A 1 108 ? 16.356 -1.895 -23.011 1.00 75.94 108 GLN A N 1
ATOM 808 C CA . GLN A 1 108 ? 16.406 -0.953 -24.130 1.00 75.94 108 GLN A CA 1
ATOM 809 C C . GLN A 1 108 ? 17.786 -0.291 -24.226 1.00 75.94 108 GLN A C 1
ATOM 811 O O . GLN A 1 108 ? 18.037 0.778 -23.672 1.00 75.94 108 GLN A O 1
ATOM 816 N N . LYS A 1 109 ? 18.685 -0.904 -25.003 1.00 73.81 109 LYS A N 1
ATOM 817 C CA . LYS A 1 109 ? 19.902 -0.234 -25.472 1.00 73.81 109 LYS A CA 1
ATOM 818 C C . LYS A 1 109 ? 19.508 0.997 -26.284 1.00 73.81 109 LYS A C 1
ATOM 820 O O . LYS A 1 109 ? 18.979 0.883 -27.389 1.00 73.81 109 LYS A O 1
ATOM 825 N N . THR A 1 110 ? 19.796 2.178 -25.743 1.00 73.38 110 THR A N 1
ATOM 826 C CA . THR A 1 110 ? 19.709 3.422 -26.506 1.00 73.38 110 THR A CA 1
ATOM 827 C C . THR A 1 110 ? 20.699 3.361 -27.671 1.00 73.38 110 THR A C 1
ATOM 829 O O . THR A 1 110 ? 21.904 3.219 -27.482 1.00 73.38 110 THR A O 1
ATOM 832 N N . SER A 1 111 ? 20.181 3.404 -28.899 1.00 75.19 111 SER A N 1
ATOM 833 C CA . SER A 1 111 ? 20.996 3.460 -30.122 1.00 75.19 111 SER A CA 1
ATOM 834 C C . SER A 1 111 ? 21.237 4.901 -30.588 1.00 75.19 111 SER A C 1
ATOM 836 O O . SER A 1 111 ? 21.877 5.118 -31.622 1.00 75.19 111 SER A O 1
ATOM 838 N N . ASN A 1 112 ? 20.724 5.895 -29.855 1.00 77.12 112 ASN A N 1
ATOM 839 C CA . ASN A 1 112 ? 20.884 7.300 -30.204 1.00 77.12 112 ASN A CA 1
ATOM 840 C C . ASN A 1 112 ? 22.234 7.833 -29.697 1.00 77.12 112 ASN A C 1
ATOM 842 O O . ASN A 1 112 ? 22.317 8.516 -28.679 1.00 77.12 112 ASN A O 1
ATOM 846 N N . ASN A 1 113 ? 23.297 7.488 -30.423 1.00 84.75 113 ASN A N 1
ATOM 847 C CA . ASN A 1 113 ? 24.669 7.920 -30.145 1.00 84.75 113 ASN A CA 1
ATOM 848 C C . ASN A 1 113 ? 25.027 9.250 -30.836 1.00 84.75 113 ASN A C 1
ATOM 850 O O . ASN A 1 113 ? 26.197 9.615 -30.892 1.00 84.75 113 ASN A O 1
ATOM 854 N N . ASP A 1 114 ? 24.059 9.990 -31.385 1.00 85.50 114 ASP A N 1
ATOM 855 C CA . ASP A 1 114 ? 24.344 11.199 -32.177 1.00 85.50 114 ASP A CA 1
ATOM 856 C C . ASP A 1 114 ? 24.986 12.322 -31.353 1.00 85.50 114 ASP A C 1
ATOM 858 O O . ASP A 1 114 ? 25.759 13.126 -31.879 1.00 85.50 114 ASP A O 1
ATOM 862 N N . SER A 1 115 ? 24.736 12.324 -30.042 1.00 87.31 115 SER A N 1
ATOM 863 C CA . SER A 1 115 ? 25.347 13.251 -29.087 1.00 87.31 115 SER A CA 1
ATOM 864 C C . SER A 1 115 ? 26.792 12.896 -28.715 1.00 87.31 115 SER A C 1
ATOM 866 O O . SER A 1 115 ? 27.495 13.742 -28.157 1.00 87.31 115 SER A O 1
ATOM 868 N N . CYS A 1 116 ? 27.247 11.670 -28.997 1.00 90.19 116 CYS A N 1
ATOM 869 C CA . CYS A 1 116 ? 28.609 11.235 -28.697 1.00 90.19 116 CYS A CA 1
ATOM 870 C C . CYS A 1 116 ? 29.629 11.965 -29.583 1.00 90.19 116 CYS A C 1
ATOM 872 O O . CYS A 1 116 ? 29.318 12.431 -30.684 1.00 90.19 116 CYS A O 1
ATOM 874 N N . ARG A 1 117 ? 30.867 12.062 -29.088 1.00 93.12 117 ARG A N 1
ATOM 875 C CA . ARG A 1 117 ? 32.001 12.658 -29.802 1.00 93.12 117 ARG A CA 1
ATOM 876 C C . ARG A 1 117 ? 33.037 11.602 -30.171 1.00 93.12 117 ARG A C 1
ATOM 878 O O . ARG A 1 117 ? 33.135 10.579 -29.499 1.00 93.12 117 ARG A O 1
ATOM 885 N N . ASP A 1 118 ? 33.798 11.863 -31.226 1.00 90.56 118 ASP A N 1
ATOM 886 C CA . ASP A 1 118 ? 34.989 11.089 -31.575 1.00 90.56 118 ASP A CA 1
ATOM 887 C C . ASP A 1 118 ? 36.231 11.556 -30.783 1.00 90.56 118 ASP A C 1
ATOM 889 O O . ASP A 1 118 ? 36.181 12.534 -30.033 1.00 90.56 118 ASP A O 1
ATOM 893 N N . LEU A 1 119 ? 37.367 10.868 -30.962 1.00 91.75 119 LEU A N 1
ATOM 894 C CA . LEU A 1 119 ? 38.651 11.223 -30.330 1.00 91.75 119 LEU A CA 1
ATOM 895 C C . LEU A 1 119 ? 39.201 12.586 -30.786 1.00 91.75 119 LEU A C 1
ATOM 897 O O . LEU A 1 119 ? 40.091 13.134 -30.143 1.00 91.75 119 LEU A O 1
ATOM 901 N N . SER A 1 120 ? 38.668 13.140 -31.877 1.00 88.56 120 SER A N 1
ATOM 902 C CA . SER A 1 120 ? 39.005 14.474 -32.382 1.00 88.56 120 SER A CA 1
ATOM 903 C C . SER A 1 120 ? 38.057 15.568 -31.865 1.00 88.56 120 SER A C 1
ATOM 905 O O . SER A 1 120 ? 38.231 16.743 -32.179 1.00 88.56 120 SER A O 1
ATOM 907 N N . GLY A 1 121 ? 37.054 15.200 -31.057 1.00 92.12 121 GLY A N 1
ATOM 908 C CA . GLY A 1 121 ? 36.077 16.107 -30.458 1.00 92.12 121 GLY A CA 1
ATOM 909 C C . GLY A 1 121 ? 34.881 16.464 -31.350 1.00 92.12 121 GLY A C 1
ATOM 910 O O . GLY A 1 121 ? 34.034 17.259 -30.930 1.00 92.12 121 GLY A O 1
ATOM 911 N N . ARG A 1 122 ? 34.758 15.886 -32.549 1.00 91.50 122 ARG A N 1
ATOM 912 C CA . ARG A 1 122 ? 33.622 16.104 -33.461 1.00 91.50 122 ARG A CA 1
ATOM 913 C C . ARG A 1 122 ? 32.436 15.240 -33.041 1.00 91.50 122 ARG A C 1
ATOM 915 O O . ARG A 1 122 ? 32.615 14.109 -32.599 1.00 91.50 122 ARG A O 1
ATOM 922 N N . ARG A 1 123 ? 31.207 15.755 -33.170 1.00 94.31 123 ARG A N 1
ATOM 923 C CA . ARG A 1 123 ? 29.989 14.972 -32.884 1.00 94.31 123 ARG A CA 1
ATOM 924 C C . ARG A 1 123 ? 29.740 13.933 -33.978 1.00 94.31 123 ARG A C 1
ATOM 926 O O . ARG A 1 123 ? 29.924 14.229 -35.160 1.00 94.31 123 ARG A O 1
ATOM 933 N N . LEU A 1 124 ? 29.257 12.748 -33.594 1.00 91.38 124 LEU A N 1
ATOM 934 C CA . LEU A 1 124 ? 28.908 11.686 -34.545 1.00 91.38 124 LEU A CA 1
ATOM 935 C C . LEU A 1 124 ? 27.814 12.124 -35.531 1.00 91.38 124 LEU A C 1
ATOM 937 O O . LEU A 1 124 ? 27.838 11.689 -36.682 1.00 91.38 124 LEU A O 1
ATOM 941 N N . SER A 1 125 ? 26.909 13.021 -35.122 1.00 93.12 125 SER A N 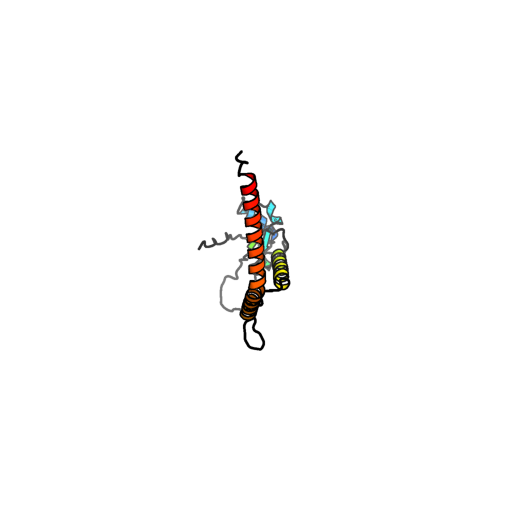1
ATOM 942 C CA . SER A 1 125 ? 25.901 13.613 -36.011 1.00 93.12 125 SER A CA 1
ATOM 943 C C . SER A 1 125 ? 26.530 14.328 -37.214 1.00 93.12 125 SER A C 1
ATOM 945 O O . SER A 1 125 ? 26.180 14.041 -38.354 1.00 93.12 125 SER A O 1
ATOM 947 N N . THR A 1 126 ? 27.535 15.175 -36.981 1.00 93.62 126 THR A N 1
ATOM 948 C CA . THR A 1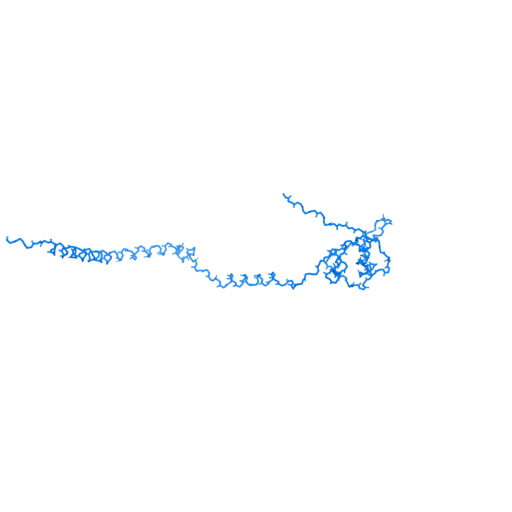 126 ? 28.225 15.940 -38.031 1.00 93.62 126 THR A CA 1
ATOM 949 C C . THR A 1 126 ? 28.957 15.020 -39.008 1.00 93.62 126 THR A C 1
ATOM 951 O O . THR A 1 126 ? 28.974 15.264 -40.211 1.00 93.62 126 THR A O 1
ATOM 954 N N . ILE A 1 127 ? 29.532 13.922 -38.510 1.00 90.69 127 ILE A N 1
ATOM 955 C CA . ILE A 1 127 ? 30.195 12.919 -39.354 1.00 90.69 127 ILE A CA 1
ATOM 956 C C . ILE A 1 127 ? 29.171 12.199 -40.239 1.00 90.69 127 ILE A C 1
ATOM 958 O O . ILE A 1 127 ? 29.429 11.982 -41.422 1.00 90.69 127 ILE A O 1
ATOM 962 N N . LYS A 1 128 ? 28.006 11.833 -39.688 1.00 90.94 128 LYS A N 1
ATOM 963 C CA . LYS A 1 128 ? 26.917 11.206 -40.454 1.00 90.94 128 LYS A CA 1
ATOM 964 C C . LYS A 1 128 ? 26.373 12.137 -41.534 1.00 90.94 128 LYS A C 1
ATOM 966 O O . LYS A 1 128 ? 26.158 11.690 -42.655 1.00 90.94 128 LYS A O 1
ATOM 971 N N . GLU A 1 129 ? 26.180 13.413 -41.215 1.00 93.88 129 GLU A N 1
ATOM 972 C CA . GLU A 1 129 ? 25.732 14.430 -42.171 1.00 93.88 129 GLU A CA 1
ATOM 973 C C . GLU A 1 129 ? 26.738 14.619 -43.308 1.00 93.88 129 GLU A C 1
ATOM 975 O O . GLU A 1 129 ? 26.350 14.590 -44.474 1.00 93.88 129 GLU A O 1
ATOM 980 N N . ALA A 1 130 ? 28.031 14.723 -42.988 1.00 93.12 130 ALA A N 1
ATOM 981 C CA . ALA A 1 130 ? 29.085 14.845 -43.990 1.00 93.12 130 ALA A CA 1
ATOM 982 C C . ALA A 1 130 ? 29.157 13.616 -44.911 1.00 93.12 130 ALA A C 1
ATOM 984 O O . ALA A 1 130 ? 29.259 13.771 -46.125 1.00 93.12 130 ALA A O 1
ATOM 985 N N . LYS A 1 131 ? 29.041 12.399 -44.355 1.00 92.88 131 LYS A N 1
ATOM 986 C CA . LYS A 1 131 ? 28.962 11.161 -45.150 1.00 92.88 131 LYS A CA 1
ATOM 987 C C . LYS A 1 131 ? 27.747 11.160 -46.070 1.00 92.88 131 LYS A C 1
ATOM 989 O O . LYS A 1 131 ? 27.890 10.931 -47.259 1.00 92.88 131 LYS A O 1
ATOM 994 N N . LYS A 1 132 ? 26.571 11.510 -45.543 1.00 93.50 132 LYS A N 1
ATOM 995 C CA . LYS A 1 132 ? 25.339 11.595 -46.334 1.00 93.50 132 LYS A CA 1
ATOM 996 C C . LYS A 1 132 ? 25.459 12.600 -47.484 1.00 93.50 132 LYS A C 1
ATOM 998 O O . LYS A 1 132 ? 24.915 12.357 -48.557 1.00 93.50 132 LYS A O 1
ATOM 1003 N N . LEU A 1 133 ? 26.144 13.722 -47.262 1.00 91.81 133 LEU A N 1
ATOM 1004 C CA . LEU A 1 133 ? 26.394 14.720 -48.299 1.00 91.81 133 LEU A CA 1
ATOM 1005 C C . LEU A 1 133 ? 27.373 14.202 -49.364 1.00 91.81 133 LEU A C 1
ATOM 1007 O O . LEU A 1 133 ? 27.128 14.397 -50.550 1.00 91.81 133 LEU A O 1
ATOM 1011 N N . ALA A 1 134 ? 28.440 13.516 -48.950 1.00 92.00 134 ALA A N 1
ATOM 1012 C CA . ALA A 1 134 ? 29.390 12.889 -49.866 1.00 92.00 134 ALA A CA 1
ATOM 1013 C C . ALA A 1 134 ? 28.712 11.817 -50.733 1.00 92.00 134 ALA A C 1
ATOM 1015 O O . ALA A 1 134 ? 28.809 11.879 -51.957 1.00 92.00 134 ALA A O 1
ATOM 1016 N N . ASP A 1 135 ? 27.938 10.920 -50.115 1.00 91.00 135 ASP A N 1
ATOM 1017 C CA . ASP A 1 135 ? 27.166 9.895 -50.821 1.00 91.00 135 ASP A CA 1
ATOM 1018 C C . ASP A 1 135 ? 26.183 10.538 -51.811 1.00 91.00 135 ASP A C 1
ATOM 1020 O O . ASP A 1 135 ? 25.992 10.041 -52.919 1.00 91.00 135 ASP A O 1
ATOM 1024 N N . TYR A 1 136 ? 25.552 11.657 -51.438 1.00 89.31 136 TYR A N 1
ATOM 1025 C CA . TYR A 1 136 ? 24.634 12.372 -52.323 1.00 89.31 136 TYR A CA 1
ATOM 1026 C C . TYR A 1 136 ? 25.339 12.880 -53.587 1.00 89.31 136 TYR A C 1
ATOM 1028 O O . TYR A 1 136 ? 24.852 12.612 -54.683 1.00 89.31 136 TYR A O 1
ATOM 1036 N N . ILE A 1 137 ? 26.489 13.545 -53.436 1.00 90.62 137 ILE A N 1
ATOM 1037 C CA . ILE A 1 137 ? 27.288 14.064 -54.557 1.00 90.62 137 ILE A CA 1
ATOM 1038 C C . ILE A 1 137 ? 27.792 12.916 -55.442 1.00 90.62 137 ILE A C 1
ATOM 1040 O O . ILE A 1 137 ? 27.712 12.994 -56.664 1.00 90.62 137 ILE A O 1
ATOM 1044 N N . GLU A 1 138 ? 28.266 11.820 -54.847 1.00 89.00 138 GLU A N 1
ATOM 1045 C CA . GLU A 1 138 ? 28.753 10.659 -55.603 1.00 89.00 138 GLU A CA 1
ATOM 1046 C C . GLU A 1 138 ? 27.643 9.995 -56.435 1.00 89.00 138 GLU A C 1
ATOM 1048 O O . GLU A 1 138 ? 27.871 9.557 -57.563 1.00 89.00 138 GLU A O 1
ATOM 1053 N N . HIS A 1 139 ? 26.415 9.958 -55.910 1.00 85.75 139 HIS A N 1
ATOM 1054 C CA . HIS A 1 139 ? 25.280 9.333 -56.588 1.00 85.75 139 HIS A CA 1
ATOM 1055 C C . HIS A 1 139 ? 24.520 10.278 -57.537 1.00 85.75 139 HIS A C 1
ATOM 1057 O O . HIS A 1 139 ? 23.636 9.804 -58.254 1.00 85.75 139 HIS A O 1
ATOM 1063 N N . GLU A 1 140 ? 24.826 11.580 -57.585 1.00 82.94 140 GLU A N 1
ATOM 1064 C CA . GLU A 1 140 ? 24.221 12.521 -58.544 1.00 82.94 140 GLU A CA 1
ATOM 1065 C C . GLU A 1 140 ? 24.318 12.062 -60.009 1.00 82.94 140 GLU A C 1
ATOM 1067 O O . GLU A 1 140 ? 23.270 11.977 -60.656 1.00 82.94 140 GLU A O 1
ATOM 1072 N N . PRO A 1 141 ? 25.492 11.707 -60.572 1.00 82.31 141 PRO A N 1
ATOM 1073 C CA . PRO A 1 141 ? 25.589 11.338 -61.987 1.00 82.31 141 PRO A CA 1
ATOM 1074 C C . PRO A 1 141 ? 24.749 10.104 -62.334 1.00 82.31 141 PRO A C 1
ATOM 1076 O O . PRO A 1 141 ? 24.107 10.065 -63.384 1.00 82.31 141 PRO A O 1
ATOM 1079 N N . ALA A 1 142 ? 24.689 9.118 -61.435 1.00 81.44 142 ALA A N 1
ATOM 1080 C CA . ALA A 1 142 ? 23.857 7.933 -61.615 1.00 81.44 142 ALA A CA 1
ATOM 1081 C C . ALA A 1 142 ? 22.356 8.274 -61.560 1.00 81.44 142 ALA A C 1
ATOM 1083 O O . ALA A 1 142 ? 21.580 7.773 -62.375 1.00 81.44 142 ALA A O 1
ATOM 1084 N N . ARG A 1 143 ? 21.940 9.165 -60.647 1.00 79.81 143 ARG A N 1
ATOM 1085 C CA . ARG A 1 143 ? 20.551 9.654 -60.558 1.00 79.81 143 ARG A CA 1
ATOM 1086 C C . ARG A 1 143 ? 20.145 10.403 -61.825 1.00 79.81 143 ARG A C 1
ATOM 1088 O O . ARG A 1 143 ? 19.118 10.078 -62.413 1.00 79.81 143 ARG A O 1
ATOM 1095 N N . HIS A 1 144 ? 20.996 11.310 -62.302 1.00 78.88 144 HIS A N 1
ATOM 1096 C CA . HIS A 1 144 ? 20.758 12.054 -63.537 1.00 78.88 144 HIS A CA 1
ATOM 1097 C C . HIS A 1 144 ? 20.622 11.137 -64.758 1.00 78.88 144 HIS A C 1
ATOM 1099 O O . HIS A 1 144 ? 19.720 11.332 -65.570 1.00 78.88 144 HIS A O 1
ATOM 1105 N N . GLN A 1 145 ? 21.462 10.105 -64.882 1.00 80.94 145 GLN A N 1
ATOM 1106 C CA . GLN A 1 145 ? 21.349 9.136 -65.976 1.00 80.94 145 GLN A CA 1
ATOM 1107 C C . GLN A 1 145 ? 20.040 8.340 -65.910 1.00 80.94 145 GLN A C 1
ATOM 1109 O O . GLN A 1 145 ? 19.366 8.192 -66.929 1.00 80.94 145 GLN A O 1
ATOM 1114 N N . ILE A 1 146 ? 19.640 7.874 -64.723 1.00 84.94 146 ILE A N 1
ATOM 1115 C CA . ILE A 1 146 ? 18.366 7.164 -64.528 1.00 84.94 146 ILE A CA 1
ATOM 1116 C C . ILE A 1 146 ? 17.180 8.059 -64.907 1.00 84.94 146 ILE A C 1
ATOM 1118 O O . ILE A 1 146 ? 16.253 7.598 -65.579 1.00 84.94 146 ILE A O 1
ATOM 1122 N N . ASP A 1 147 ? 17.209 9.332 -64.518 1.00 84.94 147 ASP A N 1
ATOM 1123 C CA . ASP A 1 147 ? 16.139 10.282 -64.819 1.00 84.94 147 ASP A CA 1
ATOM 1124 C C . ASP A 1 147 ? 16.052 10.594 -66.319 1.00 84.94 147 ASP A C 1
ATOM 1126 O O . ASP A 1 147 ? 14.953 10.598 -66.881 1.00 84.94 147 ASP A O 1
ATOM 1130 N N . ILE A 1 148 ? 17.194 10.756 -66.998 1.00 86.25 148 ILE A N 1
ATOM 1131 C CA . ILE A 1 148 ? 17.253 10.929 -68.458 1.00 86.25 148 ILE A CA 1
ATOM 1132 C C . ILE A 1 148 ? 16.689 9.695 -69.166 1.00 86.25 148 ILE A C 1
ATOM 1134 O O . ILE A 1 148 ? 15.842 9.834 -70.049 1.00 86.25 148 ILE A O 1
ATOM 1138 N N . VAL A 1 149 ? 17.099 8.488 -68.767 1.00 90.38 149 VAL A N 1
ATOM 1139 C CA . VAL A 1 149 ? 16.600 7.237 -69.364 1.00 90.38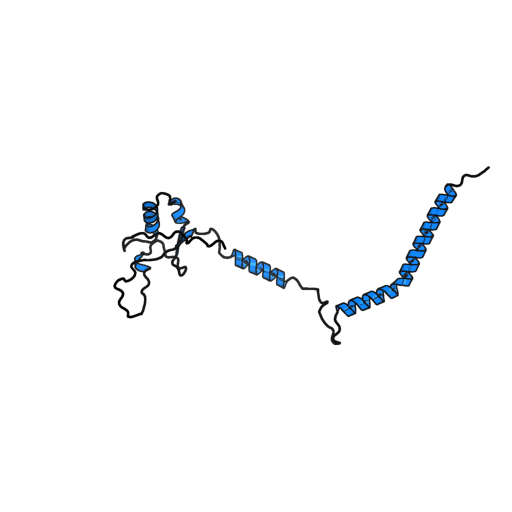 149 VAL A CA 1
ATOM 1140 C C . VAL A 1 149 ? 15.083 7.126 -69.193 1.00 90.38 149 VAL A C 1
ATOM 1142 O O . VAL A 1 149 ? 14.367 6.884 -70.166 1.00 90.38 149 VAL A O 1
ATOM 1145 N N . ARG A 1 150 ? 14.564 7.395 -67.987 1.00 90.25 150 ARG A N 1
ATOM 1146 C CA . ARG A 1 150 ? 13.116 7.402 -67.712 1.00 90.25 150 ARG A CA 1
ATOM 1147 C C . ARG A 1 150 ? 12.365 8.425 -68.557 1.00 90.25 150 ARG A C 1
ATOM 1149 O O . ARG A 1 150 ? 11.254 8.149 -69.015 1.00 90.25 150 ARG A O 1
ATOM 1156 N N . PHE A 1 151 ? 12.945 9.606 -68.746 1.00 90.88 151 PHE A N 1
ATOM 1157 C CA . PHE A 1 151 ? 12.349 10.663 -69.552 1.00 90.88 151 PHE A CA 1
ATOM 1158 C C . PHE A 1 151 ? 12.305 10.282 -71.036 1.00 90.88 151 PHE A C 1
ATOM 1160 O O . PHE A 1 151 ? 11.258 10.410 -71.672 1.00 90.88 151 PHE A O 1
ATOM 1167 N N . VAL A 1 152 ? 13.400 9.735 -71.570 1.00 90.94 152 VAL A N 1
ATOM 1168 C CA . VAL A 1 152 ? 13.477 9.240 -72.951 1.00 90.94 152 VAL A CA 1
ATOM 1169 C C . VAL A 1 152 ? 12.460 8.123 -73.190 1.00 90.94 152 VAL A C 1
ATOM 1171 O O . VAL A 1 152 ? 11.740 8.160 -74.187 1.00 90.94 152 VAL A O 1
ATOM 1174 N N . ASP A 1 153 ? 12.335 7.167 -72.269 1.00 91.69 153 ASP A N 1
ATOM 1175 C CA . ASP A 1 153 ? 11.336 6.099 -72.373 1.00 91.69 153 ASP A CA 1
ATOM 1176 C C . ASP A 1 153 ? 9.904 6.641 -72.356 1.00 91.69 153 ASP A C 1
ATOM 1178 O O . ASP A 1 153 ? 9.057 6.196 -73.135 1.00 91.69 153 ASP A O 1
ATOM 1182 N N . ARG A 1 154 ? 9.626 7.643 -71.513 1.00 92.00 154 ARG A N 1
ATOM 1183 C CA . ARG A 1 154 ? 8.323 8.320 -71.494 1.00 92.00 154 ARG A CA 1
ATOM 1184 C C . ARG A 1 154 ? 8.027 9.004 -72.831 1.00 92.00 154 ARG A C 1
ATOM 1186 O O . ARG A 1 154 ? 6.920 8.859 -73.343 1.00 92.00 154 ARG A O 1
ATOM 1193 N N . LEU A 1 155 ? 8.999 9.714 -73.407 1.00 90.31 155 LEU A N 1
ATOM 1194 C CA . LEU A 1 155 ? 8.839 10.368 -74.709 1.00 90.31 155 LEU A CA 1
ATOM 1195 C C . LEU A 1 155 ? 8.598 9.362 -75.835 1.00 90.31 155 LEU A C 1
ATOM 1197 O O . LEU A 1 155 ? 7.736 9.591 -76.681 1.00 90.31 155 LEU A O 1
ATOM 1201 N N . LYS A 1 156 ? 9.308 8.229 -75.833 1.00 92.06 156 LYS A N 1
ATOM 1202 C CA . LYS A 1 156 ? 9.085 7.154 -76.810 1.00 92.06 156 LYS A CA 1
ATOM 1203 C C . LYS A 1 156 ? 7.657 6.613 -76.742 1.00 92.06 156 LYS A C 1
ATOM 1205 O O . LYS A 1 156 ? 7.032 6.447 -77.789 1.00 92.06 156 LYS A O 1
ATOM 1210 N N . ARG A 1 157 ? 7.120 6.389 -75.535 1.00 89.56 157 ARG A N 1
ATOM 1211 C CA . ARG A 1 157 ? 5.731 5.928 -75.343 1.00 89.56 157 ARG A CA 1
ATOM 1212 C C . ARG A 1 157 ? 4.728 6.929 -75.913 1.00 89.56 157 ARG A C 1
ATOM 1214 O O . ARG A 1 157 ? 3.924 6.558 -76.758 1.00 89.56 157 ARG A O 1
ATOM 1221 N N . LEU A 1 158 ? 4.862 8.206 -75.552 1.00 89.06 158 LEU A N 1
ATOM 1222 C CA . LEU A 1 158 ? 3.977 9.269 -76.041 1.00 89.06 158 LEU A CA 1
ATOM 1223 C C . LEU A 1 158 ? 4.047 9.455 -77.565 1.00 89.06 158 LEU A C 1
ATOM 1225 O O . LEU A 1 158 ? 3.025 9.699 -78.200 1.00 89.06 158 LEU A O 1
ATOM 1229 N N . ASN A 1 159 ? 5.232 9.335 -78.172 1.00 88.94 159 ASN A N 1
ATOM 1230 C CA . ASN A 1 159 ? 5.369 9.409 -79.630 1.00 88.94 159 ASN A CA 1
ATOM 1231 C C . ASN A 1 159 ? 4.752 8.201 -80.340 1.00 88.94 159 ASN A C 1
ATOM 1233 O O . ASN A 1 159 ? 4.169 8.363 -81.408 1.00 88.94 159 ASN A O 1
ATOM 1237 N N . THR A 1 160 ? 4.850 7.009 -79.750 1.00 89.00 160 THR A N 1
ATOM 1238 C CA . THR A 1 160 ? 4.204 5.805 -80.297 1.00 89.00 160 THR A CA 1
ATOM 1239 C C . THR A 1 160 ? 2.684 5.968 -80.273 1.00 89.00 160 THR A C 1
ATOM 1241 O O . THR A 1 160 ? 2.043 5.813 -81.307 1.00 89.00 160 THR A O 1
ATOM 1244 N N . GLU A 1 161 ? 2.130 6.421 -79.144 1.00 84.69 161 GLU A N 1
ATOM 1245 C CA . GLU A 1 161 ? 0.696 6.704 -78.997 1.00 84.69 161 GLU A CA 1
ATOM 1246 C C . GLU A 1 161 ? 0.201 7.790 -79.966 1.00 84.69 161 GLU A C 1
ATOM 1248 O O . GLU A 1 161 ? -0.916 7.711 -80.471 1.00 84.69 161 GLU A O 1
ATOM 1253 N N . LYS A 1 162 ? 1.015 8.818 -80.251 1.00 80.25 162 LYS A N 1
ATOM 1254 C CA . LYS A 1 162 ? 0.673 9.849 -81.245 1.00 80.25 162 LYS A CA 1
ATOM 1255 C C . LYS A 1 162 ? 0.683 9.312 -82.672 1.00 80.25 162 LYS A C 1
ATOM 1257 O O . LYS A 1 162 ? -0.233 9.621 -83.425 1.00 80.25 162 LYS A O 1
ATOM 1262 N N . ARG A 1 163 ? 1.673 8.490 -83.029 1.00 73.25 163 ARG A N 1
ATOM 1263 C CA . ARG A 1 163 ? 1.779 7.884 -84.365 1.00 73.25 163 ARG A CA 1
ATOM 1264 C C . ARG A 1 163 ? 0.614 6.941 -84.665 1.00 73.25 163 ARG A C 1
ATOM 1266 O O . ARG A 1 163 ? 0.188 6.847 -85.805 1.00 73.25 163 ARG A O 1
ATOM 1273 N N . GLU A 1 164 ? 0.079 6.275 -83.647 1.00 74.50 164 GLU A N 1
ATOM 1274 C CA . GLU A 1 164 ? -1.122 5.437 -83.771 1.00 74.50 164 GLU A CA 1
ATOM 1275 C C . GLU A 1 164 ? -2.421 6.251 -83.912 1.00 74.50 164 GLU A C 1
ATOM 1277 O O . GLU A 1 164 ? -3.445 5.708 -84.320 1.00 74.50 164 GLU A O 1
ATOM 1282 N N . ARG A 1 165 ? -2.397 7.553 -83.594 1.00 68.50 165 ARG A N 1
ATOM 1283 C CA . ARG A 1 165 ? -3.554 8.458 -83.682 1.00 68.50 165 ARG A CA 1
ATOM 1284 C C . ARG A 1 165 ? -3.574 9.344 -84.927 1.00 68.50 165 ARG A C 1
ATOM 1286 O O . ARG A 1 165 ? -4.581 10.017 -85.134 1.00 68.50 165 ARG A O 1
ATOM 1293 N N . GLU A 1 166 ? -2.517 9.372 -85.737 1.00 63.28 166 GLU A N 1
ATOM 1294 C CA . GLU A 1 166 ? -2.545 10.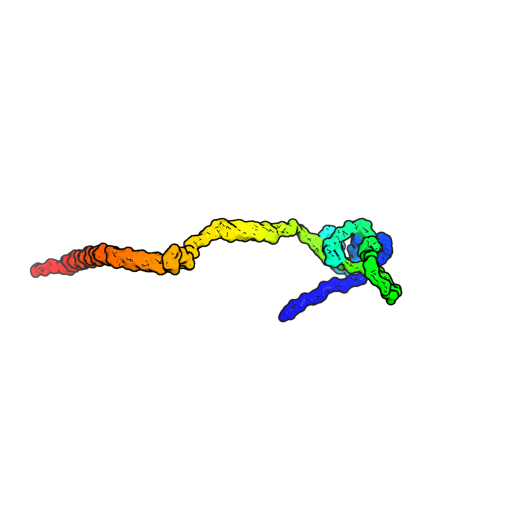044 -87.040 1.00 63.28 166 GLU A CA 1
ATOM 1295 C C . GLU A 1 166 ? -3.181 9.100 -88.078 1.00 63.28 166 GLU A C 1
ATOM 1297 O O . GLU A 1 166 ? -2.588 8.070 -88.405 1.00 63.28 166 GLU A O 1
ATOM 1302 N N . PRO A 1 167 ? -4.400 9.384 -88.580 1.00 60.56 167 PRO A N 1
ATOM 1303 C CA . PRO A 1 167 ? -5.015 8.543 -89.596 1.00 60.56 167 PRO A CA 1
ATOM 1304 C C . PRO A 1 167 ? -4.261 8.680 -90.924 1.00 60.56 167 PRO A C 1
ATOM 1306 O O . PRO A 1 167 ? -3.832 9.771 -91.300 1.00 60.56 167 PRO A O 1
ATOM 1309 N N . ILE A 1 168 ? -4.134 7.562 -91.644 1.00 59.84 168 ILE A N 1
ATOM 1310 C CA . ILE A 1 168 ? -3.621 7.509 -93.016 1.00 59.84 168 ILE A CA 1
ATOM 1311 C C . ILE A 1 168 ? -4.516 8.412 -93.874 1.00 59.84 168 ILE A C 1
ATOM 1313 O O . ILE A 1 168 ? -5.658 8.057 -94.166 1.00 59.84 168 ILE A O 1
ATOM 1317 N N . ASN A 1 169 ? -4.018 9.596 -94.231 1.00 55.38 169 ASN A N 1
ATOM 1318 C CA . ASN A 1 169 ? -4.655 10.439 -95.236 1.00 55.38 169 ASN A CA 1
ATOM 1319 C C . ASN A 1 169 ? -4.420 9.778 -96.601 1.00 55.38 169 ASN A C 1
ATOM 1321 O O . ASN A 1 169 ? -3.266 9.609 -97.003 1.00 55.38 169 ASN A O 1
ATOM 1325 N N . TYR A 1 170 ? -5.515 9.347 -97.234 1.00 45.00 170 TYR A N 1
ATOM 1326 C CA . TYR A 1 170 ? -5.564 8.802 -98.595 1.00 45.00 170 TYR A CA 1
ATOM 1327 C C . TYR A 1 170 ? -5.317 9.884 -99.648 1.00 45.00 170 TYR A C 1
ATOM 1329 O O . TYR A 1 170 ? -5.775 11.029 -99.430 1.00 45.00 170 TYR A O 1
#

Organism: NCBI:txid2480587

Secondary structure (DSSP, 8-state):
--PPPPP--------TT-BTTHHHHHHHHH-TTS-GGGGGGEEEE-TT-----TTSBGGGGS----------S--------EEEE--SS-TTHHHHHHHHHHHHHHH------TT-B-TTS-BHHHHHHHHHHHHHHHHHHHHHHHHHHHHHHHHHHHHHHHHTTS----

Foldseek 3Di:
DPDDDPDDDDFFDDDQQDFQLVVLVRVCVVPVPRDSVCSVQKFKAAPVRDTDDRNDGPNVQQDPPPDDPDDDPDSDPGGDIDIDGNDPDDPCPVVVVVVVVVVVVVPPDPPPQQQPADPVRHGPVVVVVVVVVVVVVVCVVVVVVVVVVVVVVVVVVVVVVVVVVDDPDD

pLDDT: mean 81.05, std 14.56, range [40.06, 94.88]

InterPro domains:
  IPR024974 Sde2, ubiquitin domain [PF13019] (6-88)
  IPR051421 RNA Processing and DNA Damage Response Regulator [PTHR12786] (68-160)
  IPR053822 SDE2-like domain [PF22782] (89-152)